Protein AF-A0A357AW02-F1 (afdb_monomer_lite)

pLDDT: mean 95.15, std 6.28, range [55.25, 98.88]

Radius of gyration: 15.46 Å; chains: 1; bounding box: 45×29×38 Å

Structure (mmCIF, N/CA/C/O backbone):
data_AF-A0A357AW02-F1
#
_entry.id   AF-A0A357AW02-F1
#
loop_
_atom_site.group_PDB
_atom_site.id
_atom_site.type_symbol
_atom_site.label_atom_id
_atom_site.label_alt_id
_atom_site.label_comp_id
_atom_site.label_asym_id
_atom_site.label_entity_id
_atom_site.label_seq_id
_atom_site.pdbx_PDB_ins_code
_atom_site.Cartn_x
_atom_site.Cartn_y
_atom_site.Cartn_z
_atom_site.occupancy
_atom_site.B_iso_or_equiv
_atom_site.auth_seq_id
_atom_site.auth_comp_id
_atom_site.auth_asym_id
_atom_site.auth_atom_id
_atom_site.pdbx_PDB_model_num
ATOM 1 N N . ALA A 1 1 ? -6.820 -9.903 19.934 1.00 90.94 1 ALA A N 1
ATOM 2 C CA . ALA A 1 1 ? -5.656 -9.079 19.543 1.00 90.94 1 ALA A CA 1
ATOM 3 C C . ALA A 1 1 ? -4.946 -9.653 18.316 1.00 90.94 1 ALA A C 1
ATOM 5 O O . ALA A 1 1 ? -5.262 -9.211 17.224 1.00 90.94 1 ALA A O 1
ATOM 6 N N . LEU A 1 2 ? -4.053 -10.653 18.435 1.00 94.69 2 LEU A N 1
ATOM 7 C CA . LEU A 1 2 ? -3.278 -11.148 17.277 1.00 94.69 2 LEU A CA 1
ATOM 8 C C . LEU A 1 2 ? -4.153 -11.731 16.153 1.00 94.69 2 LEU A C 1
ATOM 10 O O . LEU A 1 2 ? -3.954 -11.387 14.994 1.00 94.69 2 LEU A O 1
ATOM 14 N N . LEU A 1 3 ? -5.131 -12.581 16.488 1.00 98.00 3 LEU A N 1
ATOM 15 C CA . LEU A 1 3 ? -6.054 -13.151 15.498 1.00 98.00 3 LEU A CA 1
ATOM 16 C C . LEU A 1 3 ? -6.868 -12.057 14.793 1.00 98.00 3 LEU A C 1
ATOM 18 O O . LEU A 1 3 ? -6.908 -12.029 13.569 1.00 98.00 3 LEU A O 1
ATOM 22 N N . ASP A 1 4 ? -7.465 -11.143 15.558 1.00 97.56 4 ASP A N 1
ATOM 23 C CA . ASP A 1 4 ? -8.281 -10.050 15.011 1.00 97.56 4 ASP A CA 1
ATOM 24 C C . ASP A 1 4 ? -7.452 -9.134 14.103 1.00 97.56 4 ASP A C 1
ATOM 26 O O . ASP A 1 4 ? -7.885 -8.786 13.008 1.00 97.56 4 ASP A O 1
ATOM 30 N N . GLY A 1 5 ? -6.222 -8.810 14.514 1.00 98.31 5 GLY A N 1
ATOM 31 C CA . GLY A 1 5 ? -5.280 -8.049 13.698 1.00 98.31 5 GLY A CA 1
ATOM 32 C C . GLY A 1 5 ? -4.935 -8.755 12.384 1.00 98.31 5 GLY A C 1
ATOM 33 O O . GLY A 1 5 ? -4.975 -8.138 11.322 1.00 98.31 5 GLY A O 1
ATOM 34 N N . LEU A 1 6 ? -4.659 -10.063 12.423 1.00 98.50 6 LEU A N 1
ATOM 35 C CA . LEU A 1 6 ? -4.397 -10.846 11.210 1.00 98.50 6 LEU A CA 1
ATOM 36 C C . LEU A 1 6 ? -5.624 -10.929 10.290 1.00 98.50 6 LEU A C 1
ATOM 38 O O . LEU A 1 6 ? -5.467 -10.905 9.070 1.00 98.50 6 LEU A O 1
ATOM 42 N N . LEU A 1 7 ? -6.839 -10.986 10.845 1.00 98.56 7 LEU A N 1
ATOM 43 C CA . LEU A 1 7 ? -8.076 -10.943 10.063 1.00 98.56 7 LEU A CA 1
ATOM 44 C C . LEU A 1 7 ? -8.278 -9.579 9.389 1.00 98.56 7 LEU A C 1
ATOM 46 O O . LEU A 1 7 ? -8.670 -9.545 8.224 1.00 98.56 7 LEU A O 1
ATOM 50 N N . ALA A 1 8 ? -7.957 -8.470 10.064 1.00 98.69 8 ALA A N 1
ATOM 51 C CA . ALA A 1 8 ? -7.987 -7.139 9.454 1.00 98.69 8 ALA A CA 1
ATOM 52 C C . ALA A 1 8 ? -6.952 -6.995 8.326 1.00 98.69 8 ALA A C 1
ATOM 54 O O . ALA A 1 8 ? -7.297 -6.532 7.238 1.00 98.69 8 ALA A O 1
ATOM 55 N N . ALA A 1 9 ? -5.718 -7.468 8.535 1.00 98.81 9 ALA A N 1
ATOM 56 C CA . ALA A 1 9 ? -4.716 -7.542 7.470 1.00 98.81 9 ALA A CA 1
ATOM 57 C C . ALA A 1 9 ? -5.225 -8.355 6.272 1.00 98.81 9 ALA A C 1
ATOM 59 O O . ALA A 1 9 ? -5.148 -7.899 5.132 1.00 98.81 9 ALA A O 1
ATOM 60 N N . ALA A 1 10 ? -5.780 -9.544 6.518 1.00 98.69 10 ALA A N 1
ATOM 61 C CA . ALA A 1 10 ? -6.320 -10.394 5.464 1.00 98.69 10 ALA A CA 1
ATOM 62 C C . ALA A 1 10 ? -7.482 -9.722 4.714 1.00 98.69 10 ALA A C 1
ATOM 64 O O . ALA A 1 10 ? -7.550 -9.833 3.491 1.00 98.69 10 ALA A O 1
ATOM 65 N N . ALA A 1 11 ? -8.357 -8.995 5.414 1.00 98.62 11 ALA A N 1
ATOM 66 C CA . ALA A 1 11 ? -9.456 -8.254 4.803 1.00 98.62 11 ALA A CA 1
ATOM 67 C C . ALA A 1 11 ? -8.951 -7.146 3.866 1.00 98.62 11 ALA A C 1
ATOM 69 O O . ALA A 1 11 ? -9.408 -7.064 2.728 1.00 98.62 11 ALA A O 1
ATOM 70 N N . VAL A 1 12 ? -7.961 -6.352 4.289 1.00 98.81 12 VAL A N 1
ATOM 71 C CA . VAL A 1 12 ? -7.339 -5.331 3.425 1.00 98.81 12 VAL A CA 1
ATOM 72 C C . VAL A 1 12 ? -6.671 -5.979 2.214 1.00 98.81 12 VAL A C 1
ATOM 74 O O . VAL A 1 12 ? -6.927 -5.574 1.082 1.00 98.81 12 VAL A O 1
ATOM 77 N N . GLY A 1 13 ? -5.876 -7.033 2.421 1.00 98.69 13 GLY A N 1
ATOM 78 C CA . GLY A 1 13 ? -5.243 -7.766 1.322 1.00 98.69 13 GLY A CA 1
ATOM 79 C C . GLY A 1 13 ? -6.264 -8.333 0.327 1.00 98.69 13 GLY A C 1
ATOM 80 O O . GLY A 1 13 ? -6.063 -8.252 -0.886 1.00 98.69 13 GLY A O 1
ATOM 81 N N . PHE A 1 14 ? -7.394 -8.843 0.826 1.00 98.69 14 PHE A N 1
ATOM 82 C CA . PHE A 1 14 ? -8.507 -9.312 0.004 1.00 98.69 14 PHE A CA 1
ATOM 83 C C . PHE A 1 14 ? -9.133 -8.180 -0.818 1.00 98.69 14 PHE A C 1
ATOM 85 O O . PHE A 1 14 ? -9.289 -8.341 -2.028 1.00 98.69 14 PHE A O 1
ATOM 92 N N . LEU A 1 15 ? -9.444 -7.035 -0.200 1.00 98.56 15 LEU A N 1
ATOM 93 C CA . LEU A 1 15 ? -10.018 -5.875 -0.892 1.00 98.56 15 LEU A CA 1
ATOM 94 C C . LEU A 1 15 ? -9.102 -5.389 -2.017 1.00 98.56 15 LEU A C 1
ATOM 96 O O . LEU A 1 15 ? -9.562 -5.178 -3.140 1.00 98.56 15 LEU A O 1
ATOM 100 N N . VAL A 1 16 ? -7.799 -5.279 -1.747 1.00 98.62 16 VAL A N 1
ATOM 101 C CA . VAL A 1 16 ? -6.830 -4.850 -2.759 1.00 98.62 16 VAL A CA 1
ATOM 102 C C . VAL A 1 16 ? -6.713 -5.879 -3.883 1.00 98.62 16 VAL A C 1
ATOM 104 O O . VAL A 1 16 ? -6.751 -5.512 -5.057 1.00 98.62 16 VAL A O 1
ATOM 107 N N . LYS A 1 17 ? -6.610 -7.175 -3.563 1.00 98.19 17 LYS A N 1
ATOM 108 C CA . LYS A 1 17 ? -6.513 -8.223 -4.588 1.00 98.19 17 LYS A CA 1
ATOM 109 C C . LYS A 1 17 ? -7.772 -8.314 -5.449 1.00 98.19 17 LYS A C 1
ATOM 111 O O . LYS A 1 17 ? -7.659 -8.585 -6.641 1.00 98.19 17 LYS A O 1
ATOM 116 N N . HIS A 1 18 ? -8.950 -8.133 -4.857 1.00 98.06 18 HIS A N 1
ATOM 117 C CA . HIS A 1 18 ? -10.219 -8.259 -5.568 1.00 98.06 18 HIS A CA 1
ATOM 118 C C . HIS A 1 18 ? -10.498 -7.055 -6.476 1.00 98.06 18 HIS A C 1
ATOM 120 O O . HIS A 1 18 ? -10.974 -7.233 -7.594 1.00 98.06 18 HIS A O 1
ATOM 126 N N . ASN A 1 19 ? -10.171 -5.845 -6.014 1.00 97.50 19 ASN A N 1
ATOM 127 C CA . ASN A 1 19 ? -10.482 -4.605 -6.728 1.00 97.50 19 ASN A CA 1
ATOM 128 C C . ASN A 1 19 ? -9.312 -4.061 -7.568 1.00 97.50 19 ASN A C 1
ATOM 130 O O . ASN A 1 19 ? -9.518 -3.179 -8.401 1.00 97.50 19 ASN A O 1
ATOM 134 N N . ALA A 1 20 ? -8.094 -4.568 -7.369 1.00 97.69 20 ALA A N 1
ATOM 135 C CA . ALA A 1 20 ? -6.888 -4.158 -8.082 1.00 97.69 20 ALA A CA 1
ATOM 136 C C . ALA A 1 20 ? -5.938 -5.353 -8.313 1.00 97.69 20 ALA A C 1
ATOM 138 O O . ALA A 1 20 ? -6.295 -6.319 -8.984 1.00 97.69 20 ALA A O 1
ATOM 139 N N . THR A 1 21 ? -4.705 -5.283 -7.809 1.00 97.31 21 THR A N 1
ATOM 140 C CA . THR A 1 21 ? -3.694 -6.338 -7.924 1.00 97.31 21 THR A CA 1
ATOM 141 C C . THR A 1 21 ? -2.747 -6.305 -6.730 1.00 97.31 21 THR A C 1
ATOM 143 O O . THR A 1 21 ? -2.610 -5.274 -6.078 1.00 97.31 21 THR A O 1
ATOM 146 N N . ILE A 1 22 ? -2.087 -7.433 -6.468 1.00 97.00 22 ILE A N 1
ATOM 147 C CA . ILE A 1 22 ? -0.999 -7.553 -5.482 1.00 97.00 22 ILE A CA 1
ATOM 148 C C . ILE A 1 22 ? 0.328 -7.979 -6.130 1.00 97.00 22 ILE A C 1
ATOM 150 O O . ILE A 1 22 ? 1.267 -8.353 -5.439 1.00 97.00 22 ILE A O 1
ATOM 154 N N . ALA A 1 23 ? 0.381 -8.017 -7.465 1.00 95.50 23 ALA A N 1
ATOM 155 C CA . ALA A 1 23 ? 1.551 -8.476 -8.204 1.00 95.50 23 ALA A CA 1
ATOM 156 C C . ALA A 1 23 ? 2.424 -7.288 -8.629 1.00 95.50 23 ALA A C 1
ATOM 158 O O . ALA A 1 23 ? 1.934 -6.375 -9.309 1.00 95.50 23 ALA A O 1
ATOM 159 N N . GLY A 1 24 ? 3.721 -7.331 -8.307 1.00 91.31 24 GLY A N 1
ATOM 160 C CA . GLY A 1 24 ? 4.702 -6.335 -8.746 1.00 91.31 24 GLY A CA 1
ATOM 161 C C . GLY A 1 24 ? 4.775 -6.213 -10.267 1.00 91.31 24 GLY A C 1
ATOM 162 O O . GLY A 1 24 ? 4.814 -5.102 -10.807 1.00 91.31 24 GLY A O 1
ATOM 163 N N . ALA A 1 25 ? 4.678 -7.342 -10.970 1.00 91.75 25 ALA A N 1
ATOM 164 C CA . ALA A 1 25 ? 4.598 -7.409 -12.428 1.00 91.75 25 ALA A CA 1
ATOM 165 C C . ALA A 1 25 ? 3.406 -6.647 -13.049 1.00 91.75 25 ALA A C 1
ATOM 167 O O . ALA A 1 25 ? 3.489 -6.214 -14.199 1.00 91.75 25 ALA A O 1
ATOM 168 N N . GLU A 1 26 ? 2.304 -6.451 -12.318 1.00 93.38 26 GLU A N 1
ATOM 169 C CA . GLU A 1 26 ? 1.114 -5.757 -12.827 1.00 93.38 26 GLU A CA 1
ATOM 170 C C . GLU A 1 26 ? 1.036 -4.309 -12.338 1.00 93.38 26 GLU A C 1
ATOM 172 O O . GLU A 1 26 ? 0.764 -3.406 -13.135 1.00 93.38 26 GLU A O 1
ATOM 177 N N . GLY A 1 27 ? 1.277 -4.092 -11.044 1.00 95.31 27 GLY A N 1
ATOM 178 C CA . GLY A 1 27 ? 1.046 -2.815 -10.372 1.00 95.31 27 GLY A CA 1
ATOM 179 C C . GLY A 1 27 ? 2.301 -2.076 -9.917 1.00 95.31 27 GLY A C 1
ATOM 180 O O . GLY A 1 27 ? 2.164 -0.961 -9.424 1.00 95.31 27 GLY A O 1
ATOM 181 N N . GLY A 1 28 ? 3.497 -2.651 -10.066 1.00 96.88 28 GLY A N 1
ATOM 182 C CA . GLY A 1 28 ? 4.712 -2.151 -9.420 1.00 96.88 28 GLY A CA 1
ATOM 183 C C . GLY A 1 28 ? 4.755 -2.482 -7.924 1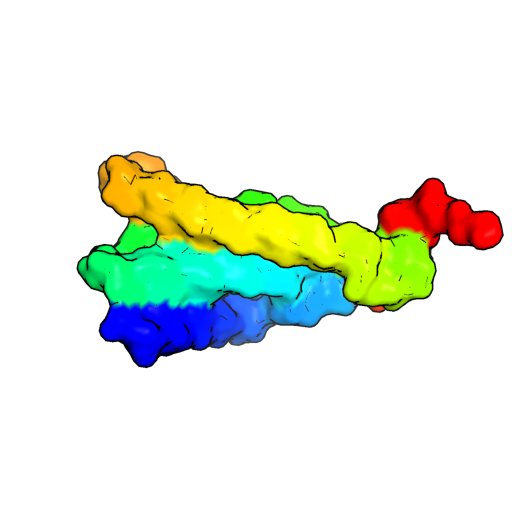.00 96.88 28 GLY A C 1
ATOM 184 O O . GLY A 1 28 ? 3.866 -3.130 -7.378 1.00 96.88 28 GLY A O 1
ATOM 185 N N . CYS A 1 29 ? 5.789 -2.012 -7.228 1.00 97.56 29 CYS A N 1
ATOM 186 C CA . CYS A 1 29 ? 6.046 -2.372 -5.830 1.00 97.56 29 CYS A CA 1
ATOM 187 C C . CYS A 1 29 ? 5.018 -1.759 -4.859 1.00 97.56 29 CYS A C 1
ATOM 189 O O . CYS A 1 29 ? 4.868 -2.230 -3.732 1.00 97.56 29 CYS A O 1
ATOM 191 N N . GLN A 1 30 ? 4.245 -0.763 -5.308 1.00 98.50 30 GLN A N 1
ATOM 192 C CA . GLN A 1 30 ? 3.043 -0.299 -4.605 1.00 98.50 30 GLN A CA 1
ATOM 193 C C . GLN A 1 30 ? 2.033 -1.436 -4.356 1.00 98.50 30 GLN A C 1
ATOM 195 O O . GLN A 1 30 ? 1.408 -1.463 -3.302 1.00 98.50 30 GLN A O 1
ATOM 200 N N . ALA A 1 31 ? 1.933 -2.408 -5.272 1.00 97.81 31 ALA A N 1
ATOM 201 C CA . ALA A 1 31 ? 1.034 -3.556 -5.161 1.00 97.81 31 ALA A CA 1
ATOM 202 C C . ALA A 1 31 ? 1.575 -4.653 -4.225 1.00 97.81 31 ALA A C 1
ATOM 204 O O . ALA A 1 31 ? 0.833 -5.540 -3.824 1.00 97.81 31 ALA A O 1
ATOM 205 N N . GLU A 1 32 ? 2.853 -4.587 -3.848 1.00 97.44 32 GLU A N 1
ATOM 206 C CA . GLU A 1 32 ? 3.501 -5.580 -2.988 1.00 97.44 32 GLU A CA 1
ATOM 207 C C . GLU A 1 32 ? 3.785 -4.979 -1.614 1.00 97.44 32 GLU A C 1
ATOM 209 O O . GLU A 1 32 ? 3.079 -5.250 -0.646 1.00 97.44 32 GLU A O 1
ATOM 214 N N . ILE A 1 33 ? 4.786 -4.099 -1.532 1.00 98.25 33 ILE A N 1
ATOM 215 C CA . ILE A 1 33 ? 5.209 -3.461 -0.283 1.00 98.25 33 ILE A CA 1
ATOM 216 C C . ILE A 1 33 ? 4.172 -2.445 0.191 1.00 98.25 33 ILE A C 1
ATOM 218 O O . ILE A 1 33 ? 3.927 -2.353 1.392 1.00 98.25 33 ILE A O 1
ATOM 222 N N . GLY A 1 34 ? 3.533 -1.712 -0.727 1.00 98.69 34 GLY A N 1
ATOM 223 C CA . GLY A 1 34 ? 2.458 -0.785 -0.360 1.00 98.69 34 GLY A CA 1
ATOM 224 C C . GLY A 1 34 ? 1.265 -1.509 0.260 1.00 98.69 34 GLY A C 1
ATOM 225 O O . GLY A 1 34 ? 0.805 -1.131 1.335 1.00 98.69 34 GLY A O 1
ATOM 226 N N . VAL A 1 35 ? 0.840 -2.617 -0.349 1.00 98.75 35 VAL A N 1
ATOM 227 C CA . VAL A 1 35 ? -0.242 -3.464 0.176 1.00 98.75 35 VAL A CA 1
ATOM 228 C C . VAL A 1 35 ? 0.155 -4.130 1.489 1.00 98.75 35 VAL A C 1
ATOM 230 O O . VAL A 1 35 ? -0.623 -4.100 2.436 1.00 98.75 35 VAL A O 1
ATOM 233 N N . ALA A 1 36 ? 1.375 -4.660 1.601 1.00 98.81 36 ALA A N 1
ATOM 234 C CA . ALA A 1 36 ? 1.875 -5.218 2.856 1.00 98.81 36 ALA A CA 1
ATOM 235 C C . ALA A 1 36 ? 1.909 -4.171 3.987 1.00 98.81 36 ALA A C 1
ATOM 237 O O . ALA A 1 36 ? 1.523 -4.474 5.116 1.00 98.81 36 ALA A O 1
ATOM 238 N N . SER A 1 37 ? 2.313 -2.931 3.686 1.00 98.88 37 SER A N 1
ATOM 239 C CA . SER A 1 37 ? 2.292 -1.815 4.639 1.00 98.88 37 SER A CA 1
ATOM 240 C C . SER A 1 37 ? 0.859 -1.471 5.068 1.00 98.88 37 SER A C 1
ATOM 242 O O . SER A 1 37 ? 0.594 -1.357 6.264 1.00 98.88 37 SER A O 1
ATOM 244 N N . ALA A 1 38 ? -0.087 -1.414 4.126 1.00 98.88 38 ALA A N 1
ATOM 245 C CA . ALA A 1 38 ? -1.507 -1.195 4.411 1.00 98.88 38 ALA A CA 1
ATOM 246 C C . ALA A 1 38 ? -2.122 -2.305 5.278 1.00 98.88 38 ALA A C 1
ATOM 248 O O . ALA A 1 38 ? -2.811 -2.029 6.262 1.00 98.88 38 ALA A O 1
ATOM 249 N N . MET A 1 39 ? -1.819 -3.568 4.964 1.00 98.88 39 MET A N 1
ATOM 250 C CA . MET A 1 39 ? -2.234 -4.725 5.760 1.00 98.88 39 MET A CA 1
ATOM 251 C C . MET A 1 39 ? -1.677 -4.653 7.187 1.00 98.88 39 MET A C 1
ATOM 253 O O . MET A 1 39 ? -2.407 -4.906 8.145 1.00 98.88 39 MET A O 1
ATOM 257 N N . ALA A 1 40 ? -0.402 -4.285 7.343 1.00 98.88 40 ALA A N 1
ATOM 258 C CA . ALA A 1 40 ? 0.229 -4.143 8.652 1.00 98.88 40 ALA A CA 1
ATOM 259 C C . ALA A 1 40 ? -0.378 -2.988 9.470 1.00 98.88 40 ALA A C 1
ATOM 261 O O . ALA A 1 40 ? -0.601 -3.150 10.669 1.00 98.88 40 ALA A O 1
ATOM 262 N N . ALA A 1 41 ? -0.699 -1.856 8.838 1.00 98.81 41 ALA A N 1
ATOM 263 C CA . ALA A 1 41 ? -1.338 -0.720 9.504 1.00 98.81 41 ALA A CA 1
ATOM 264 C C . ALA A 1 41 ? -2.733 -1.089 10.040 1.00 98.81 41 ALA A C 1
ATOM 266 O O . ALA A 1 41 ? -3.040 -0.833 11.205 1.00 98.81 41 ALA A O 1
ATOM 267 N N . ALA A 1 42 ? -3.538 -1.784 9.228 1.00 98.81 42 ALA A N 1
ATOM 268 C CA . ALA A 1 42 ? -4.834 -2.316 9.647 1.00 98.81 42 ALA A CA 1
ATOM 269 C C . ALA A 1 42 ? -4.710 -3.334 10.786 1.00 98.81 42 ALA A C 1
ATOM 271 O O . ALA A 1 42 ? -5.474 -3.286 11.751 1.00 98.81 42 ALA A O 1
ATOM 272 N N . MET A 1 43 ? -3.732 -4.241 10.699 1.00 98.75 43 MET A N 1
ATOM 273 C CA . MET A 1 43 ? -3.460 -5.209 11.759 1.00 98.75 43 MET A CA 1
ATOM 274 C C . MET A 1 43 ? -3.163 -4.521 13.090 1.00 98.75 43 MET A C 1
ATOM 276 O O . MET A 1 43 ? -3.721 -4.934 14.105 1.00 98.75 43 MET A O 1
ATOM 280 N N . LEU A 1 44 ? -2.305 -3.497 13.089 1.00 98.31 44 LEU A N 1
ATOM 281 C CA . LEU A 1 44 ? -1.948 -2.744 14.292 1.00 98.31 44 LEU A CA 1
ATOM 282 C C . LEU A 1 44 ? -3.173 -2.039 14.882 1.00 98.31 44 LEU A C 1
ATOM 284 O O . LEU A 1 44 ? -3.506 -2.276 16.040 1.00 98.31 44 LEU A O 1
ATOM 288 N N . ALA A 1 45 ? -3.901 -1.268 14.070 1.00 98.31 45 ALA A N 1
ATOM 289 C CA . ALA A 1 45 ? -5.105 -0.564 14.511 1.00 98.31 45 ALA A CA 1
ATOM 290 C C . ALA A 1 45 ? -6.161 -1.523 15.096 1.00 98.31 45 ALA A C 1
ATOM 292 O O . ALA A 1 45 ? -6.746 -1.264 16.149 1.00 98.31 45 ALA A O 1
ATOM 293 N N . GLN A 1 46 ? -6.388 -2.670 14.450 1.00 98.50 46 GLN A N 1
ATOM 294 C CA . GLN A 1 46 ? -7.348 -3.660 14.935 1.00 98.50 46 GLN A CA 1
ATOM 295 C C . GLN A 1 46 ? -6.864 -4.368 16.210 1.00 98.50 46 GLN A C 1
ATOM 297 O O . GLN A 1 46 ? -7.679 -4.656 17.093 1.00 98.50 46 GLN A O 1
ATOM 302 N N . ALA A 1 47 ? -5.565 -4.663 16.319 1.00 98.00 47 ALA A N 1
ATOM 303 C CA . ALA A 1 47 ? -4.984 -5.298 17.499 1.00 98.00 47 ALA A CA 1
ATOM 304 C C . ALA A 1 47 ? -5.054 -4.394 18.742 1.00 98.00 47 ALA A C 1
ATOM 306 O O . ALA A 1 47 ? -5.262 -4.915 19.838 1.00 98.00 47 ALA A O 1
ATOM 307 N N . GLU A 1 48 ? -4.963 -3.076 18.549 1.00 97.44 48 GLU A N 1
ATOM 308 C CA . GLU A 1 48 ? -5.103 -2.035 19.581 1.00 97.44 48 GLU A CA 1
ATOM 309 C C . GLU A 1 48 ? -6.573 -1.685 19.896 1.00 97.44 48 GLU A C 1
ATOM 311 O O . GLU A 1 48 ? -6.864 -0.854 20.754 1.00 97.44 48 GLU A O 1
ATOM 316 N N . GLY A 1 49 ? -7.534 -2.351 19.244 1.00 96.94 49 GLY A N 1
ATOM 317 C CA . GLY A 1 49 ? -8.961 -2.191 19.533 1.00 96.94 49 GLY A CA 1
ATOM 318 C C . GLY A 1 49 ? -9.574 -0.904 18.977 1.00 96.94 49 GLY A C 1
ATOM 319 O O . GLY A 1 49 ? -10.622 -0.466 19.459 1.00 96.94 49 GLY A O 1
ATOM 320 N N . CYS A 1 50 ? -8.950 -0.295 17.967 1.00 97.31 50 CYS A N 1
ATOM 321 C CA . CYS A 1 50 ? -9.496 0.880 17.303 1.00 97.31 50 CYS A CA 1
ATOM 322 C C . CYS A 1 50 ? -10.826 0.570 16.594 1.00 97.31 50 CYS A C 1
ATOM 324 O O . CYS A 1 50 ? -11.139 -0.565 16.232 1.00 97.31 50 CYS A O 1
ATOM 326 N N . ALA A 1 51 ? -11.624 1.614 16.361 1.00 96.00 51 ALA A N 1
ATOM 327 C CA . ALA A 1 51 ? -12.864 1.486 15.602 1.00 96.00 51 ALA A CA 1
ATOM 328 C C . ALA A 1 51 ? -12.580 1.098 14.133 1.00 96.00 51 ALA A C 1
ATOM 330 O O . ALA A 1 51 ? -11.575 1.555 13.589 1.00 96.00 51 ALA A O 1
ATOM 331 N N . PRO A 1 52 ? -13.488 0.381 13.438 1.00 95.75 52 PRO A N 1
ATOM 332 C CA . PRO A 1 52 ? -13.279 -0.044 12.046 1.00 95.75 52 PRO A CA 1
ATOM 333 C C . PRO A 1 52 ? -12.878 1.083 11.085 1.00 95.75 52 PRO A C 1
ATOM 335 O O . PRO A 1 52 ? -12.021 0.888 10.233 1.00 95.75 52 PRO A O 1
ATOM 338 N N . ARG A 1 53 ? -13.419 2.295 11.281 1.00 95.25 53 ARG A N 1
ATOM 339 C CA . ARG A 1 53 ? -13.036 3.480 10.495 1.00 95.25 53 ARG A CA 1
ATOM 340 C C . ARG A 1 53 ? -11.547 3.834 10.617 1.00 95.25 53 ARG A C 1
ATOM 342 O O . ARG A 1 53 ? -10.952 4.277 9.651 1.00 95.25 53 ARG A O 1
ATOM 349 N N . VAL A 1 54 ? -10.950 3.647 11.798 1.00 97.31 54 VAL A N 1
ATOM 350 C CA . VAL A 1 54 ? -9.524 3.917 12.047 1.00 97.31 54 VAL A CA 1
ATOM 351 C C . VAL A 1 54 ? -8.672 2.817 11.419 1.00 97.31 54 VAL A C 1
ATOM 353 O O . VAL A 1 54 ? -7.629 3.111 10.857 1.00 97.31 54 VAL A O 1
ATOM 356 N N . VAL A 1 55 ? -9.140 1.565 11.445 1.00 98.31 55 VAL A N 1
ATOM 357 C CA . VAL A 1 55 ? -8.482 0.441 10.756 1.00 98.31 55 VAL A CA 1
ATOM 358 C C . VAL A 1 55 ? -8.399 0.693 9.249 1.00 98.31 55 VAL A C 1
ATOM 360 O O . VAL A 1 55 ? -7.330 0.551 8.658 1.00 98.31 55 VAL A O 1
ATOM 363 N N . GLU A 1 56 ? -9.516 1.093 8.637 1.00 97.75 56 GLU A N 1
ATOM 364 C CA . GLU A 1 56 ? -9.580 1.435 7.214 1.00 97.75 56 GLU A CA 1
ATOM 365 C C . GLU A 1 56 ? -8.681 2.635 6.883 1.00 97.75 56 GLU A C 1
ATOM 367 O O . GLU A 1 56 ? -7.894 2.578 5.942 1.00 97.75 56 GLU A O 1
ATOM 372 N N . HIS A 1 57 ? -8.746 3.686 7.699 1.00 97.81 57 HIS A N 1
ATOM 373 C CA . HIS A 1 57 ? -7.943 4.894 7.543 1.00 97.81 57 HIS A CA 1
ATOM 374 C C . HIS A 1 57 ? -6.433 4.628 7.677 1.00 97.81 57 HIS A C 1
ATOM 376 O O . HIS A 1 57 ? -5.641 5.116 6.876 1.00 97.81 57 HIS A O 1
ATOM 382 N N . ALA A 1 58 ? -6.014 3.792 8.631 1.00 98.56 58 ALA A N 1
ATOM 383 C CA . ALA A 1 58 ? -4.617 3.387 8.775 1.00 98.56 58 ALA A CA 1
ATOM 384 C C . ALA A 1 58 ? -4.108 2.656 7.521 1.00 98.56 58 ALA A C 1
ATOM 386 O O . ALA A 1 58 ? -2.996 2.912 7.054 1.00 98.56 58 ALA A O 1
ATOM 387 N N . ALA A 1 59 ? -4.922 1.748 6.971 1.00 98.75 59 ALA A N 1
ATOM 388 C CA . ALA A 1 59 ? -4.598 1.036 5.738 1.00 98.75 59 ALA A CA 1
ATOM 389 C C . ALA A 1 59 ? -4.472 1.994 4.548 1.00 98.75 59 ALA A C 1
ATOM 391 O O . ALA A 1 59 ? -3.561 1.856 3.733 1.00 98.75 59 ALA A O 1
ATOM 392 N N . GLU A 1 60 ? -5.380 2.964 4.472 1.00 98.62 60 GLU A N 1
ATOM 393 C CA . GLU A 1 60 ? -5.435 3.970 3.421 1.00 98.62 60 GLU A CA 1
ATOM 394 C C . GLU A 1 60 ? -4.187 4.861 3.419 1.00 98.62 60 GLU A C 1
ATOM 396 O O . GLU A 1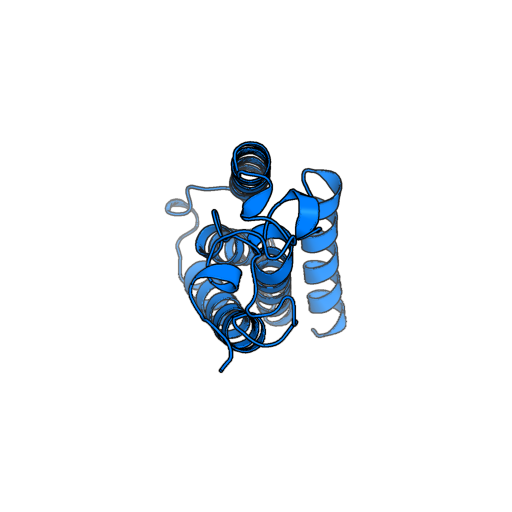 60 ? -3.464 4.835 2.424 1.00 98.62 60 GLU A O 1
ATOM 401 N N . ILE A 1 61 ? -3.845 5.512 4.539 1.00 98.50 61 ILE A N 1
ATOM 402 C CA . ILE A 1 61 ? -2.627 6.340 4.659 1.00 98.50 61 ILE A CA 1
ATOM 403 C C . ILE A 1 61 ? -1.377 5.534 4.277 1.00 98.50 61 ILE A C 1
ATOM 405 O O . ILE A 1 61 ? -0.496 6.000 3.545 1.00 98.50 61 ILE A O 1
ATOM 409 N N . ALA A 1 62 ? -1.269 4.301 4.780 1.00 98.81 62 ALA A N 1
ATOM 410 C CA . ALA A 1 62 ? -0.125 3.450 4.485 1.00 98.81 62 ALA A CA 1
ATOM 411 C C . ALA A 1 62 ? -0.031 3.123 2.985 1.00 98.81 62 ALA A C 1
ATOM 413 O O . ALA A 1 62 ? 1.070 3.166 2.428 1.00 98.81 62 ALA A O 1
ATOM 414 N N . LEU A 1 63 ? -1.154 2.843 2.317 1.00 98.75 63 LEU A N 1
ATOM 415 C CA . LEU A 1 63 ? -1.192 2.611 0.874 1.00 98.75 63 LEU A CA 1
ATOM 416 C C . LEU A 1 63 ? -0.865 3.887 0.082 1.00 98.75 63 LEU A C 1
ATOM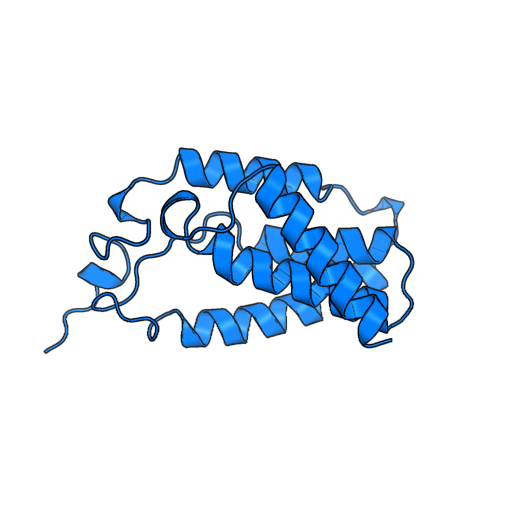 418 O O . LEU A 1 63 ? -0.060 3.831 -0.851 1.00 98.75 63 LEU A O 1
ATOM 422 N N . GLU A 1 64 ? -1.433 5.028 0.481 1.00 98.50 64 GLU A N 1
ATOM 423 C CA . GLU A 1 64 ? -1.231 6.338 -0.146 1.00 98.50 64 GLU A CA 1
ATOM 424 C C . GLU A 1 64 ? 0.263 6.681 -0.235 1.00 98.50 64 GLU A C 1
ATOM 426 O O . GLU A 1 64 ? 0.783 7.006 -1.307 1.00 98.50 64 GLU A O 1
ATOM 431 N N . HIS A 1 65 ? 1.005 6.465 0.854 1.00 98.31 65 HIS A N 1
ATOM 432 C CA . HIS A 1 65 ? 2.451 6.685 0.923 1.00 98.31 65 HIS A CA 1
ATOM 433 C C . HIS A 1 65 ? 3.307 5.740 0.055 1.00 98.31 65 HIS A C 1
ATOM 435 O O . HIS A 1 65 ? 4.546 5.823 0.091 1.00 98.31 65 HIS A O 1
ATOM 441 N N . HIS A 1 66 ? 2.689 4.832 -0.700 1.00 98.69 66 HIS A N 1
ATOM 442 C CA . HIS A 1 66 ? 3.355 3.953 -1.658 1.00 98.69 66 HIS A CA 1
ATOM 443 C C . HIS A 1 66 ? 2.854 4.122 -3.097 1.00 98.69 66 HIS A C 1
ATOM 445 O O . HIS A 1 66 ? 3.448 3.510 -3.986 1.00 98.69 66 HIS A O 1
ATOM 451 N N . LEU A 1 67 ? 1.835 4.949 -3.358 1.00 98.44 67 LEU A N 1
ATOM 452 C CA . LEU A 1 67 ? 1.310 5.151 -4.710 1.00 98.44 67 LEU A CA 1
ATOM 453 C C . LEU A 1 67 ? 2.406 5.635 -5.677 1.00 98.44 67 LEU A C 1
ATOM 455 O O . LEU A 1 67 ? 3.208 6.514 -5.369 1.00 98.44 67 LEU A O 1
ATOM 459 N N . GLY A 1 68 ? 2.458 5.020 -6.858 1.00 97.81 68 GLY A N 1
ATOM 460 C CA . GLY A 1 68 ? 3.463 5.266 -7.895 1.00 97.81 68 GLY A CA 1
ATOM 461 C C . GLY A 1 68 ? 4.772 4.490 -7.736 1.00 97.81 68 GLY A C 1
ATOM 462 O O . GLY A 1 68 ? 5.652 4.612 -8.590 1.00 97.81 68 GLY A O 1
ATOM 463 N N . MET A 1 69 ? 4.932 3.673 -6.691 1.00 97.69 69 MET A N 1
ATOM 464 C CA . MET A 1 69 ? 6.183 2.948 -6.472 1.00 97.69 69 MET A CA 1
ATOM 465 C C . MET A 1 69 ? 6.398 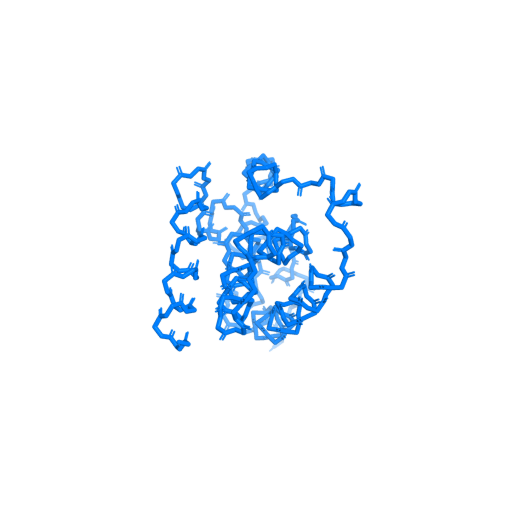1.833 -7.510 1.00 97.69 69 MET A C 1
ATOM 467 O O . MET A 1 69 ? 5.681 0.834 -7.547 1.00 97.69 69 MET A O 1
ATOM 471 N N . THR A 1 70 ? 7.443 1.984 -8.321 1.00 97.19 70 THR A N 1
ATOM 472 C CA . THR A 1 70 ? 7.883 1.038 -9.362 1.00 97.19 70 THR A CA 1
ATOM 473 C C . THR A 1 70 ? 8.569 -0.201 -8.772 1.00 97.19 70 THR A C 1
ATOM 475 O O . THR A 1 70 ? 9.068 -0.158 -7.642 1.00 97.19 70 THR A O 1
ATOM 478 N N . CYS A 1 71 ? 8.625 -1.316 -9.507 1.00 94.12 71 CYS A N 1
ATOM 479 C CA . CYS A 1 71 ? 9.315 -2.546 -9.086 1.00 94.12 71 CYS A CA 1
ATOM 480 C C . CYS A 1 71 ? 10.448 -2.873 -10.057 1.00 94.12 71 CYS A C 1
ATOM 482 O O . CYS A 1 71 ? 10.211 -3.478 -11.089 1.00 94.12 71 CYS A O 1
ATOM 484 N N . ASP A 1 72 ? 11.670 -2.433 -9.757 1.00 92.31 72 ASP A N 1
ATOM 485 C CA . ASP A 1 72 ? 12.780 -2.564 -10.705 1.00 92.31 72 ASP A CA 1
ATOM 486 C C . ASP A 1 72 ? 14.133 -2.693 -9.985 1.00 92.31 72 ASP A C 1
ATOM 488 O O . ASP A 1 72 ? 14.909 -1.729 -9.912 1.00 92.31 72 ASP A O 1
ATOM 492 N N . PRO A 1 73 ? 14.359 -3.841 -9.319 1.00 91.88 73 PRO A N 1
ATOM 493 C CA . PRO A 1 73 ? 15.462 -4.003 -8.386 1.00 91.88 73 PRO A CA 1
ATOM 494 C C . PRO A 1 73 ? 16.809 -4.242 -9.081 1.00 91.88 73 PRO A C 1
ATOM 496 O O . PRO A 1 73 ? 16.884 -4.772 -10.191 1.00 91.88 73 PRO A O 1
ATOM 499 N N . VAL A 1 74 ? 17.890 -3.885 -8.386 1.00 91.00 74 VAL A N 1
ATOM 500 C CA . VAL A 1 74 ? 19.275 -4.014 -8.862 1.00 91.00 74 VAL A CA 1
ATOM 501 C C . VAL A 1 74 ? 19.596 -5.474 -9.176 1.00 91.00 74 VAL A C 1
ATOM 503 O O . VAL A 1 74 ? 19.428 -6.358 -8.334 1.00 91.00 74 VAL A O 1
ATOM 506 N N . GLY A 1 75 ? 20.040 -5.732 -10.409 1.00 87.50 75 GLY A N 1
ATOM 507 C CA . GLY A 1 75 ? 20.363 -7.081 -10.887 1.00 87.50 75 GLY A CA 1
ATOM 508 C C . GLY A 1 75 ? 19.177 -8.054 -10.934 1.00 87.50 75 GLY A C 1
ATOM 509 O O . GLY A 1 75 ? 19.395 -9.249 -11.101 1.00 87.50 75 GLY A O 1
ATOM 510 N N . GLY A 1 76 ? 17.941 -7.573 -10.756 1.00 88.12 76 GLY A N 1
ATOM 511 C CA . GLY A 1 76 ? 16.750 -8.422 -10.653 1.00 88.12 76 GLY A CA 1
ATOM 512 C C . GLY A 1 76 ? 16.623 -9.201 -9.349 1.00 88.12 76 GLY A C 1
ATOM 513 O O . GLY A 1 76 ? 15.756 -10.063 -9.232 1.00 88.12 76 GLY A O 1
ATOM 514 N N . TYR A 1 77 ? 17.454 -8.901 -8.351 1.00 90.62 77 TYR A N 1
ATOM 515 C CA . TYR A 1 77 ? 17.427 -9.593 -7.069 1.00 90.62 77 TYR A CA 1
ATOM 516 C C . TYR A 1 77 ? 16.487 -8.921 -6.074 1.00 90.62 77 TYR A C 1
ATOM 518 O O . TYR A 1 77 ? 16.425 -7.698 -5.982 1.00 90.62 77 TYR A O 1
ATOM 526 N N . VAL A 1 78 ? 15.839 -9.719 -5.223 1.00 93.94 78 VAL A N 1
ATOM 527 C CA . VAL A 1 78 ? 15.017 -9.225 -4.105 1.00 93.94 78 VAL A CA 1
ATOM 528 C C . VAL A 1 78 ? 15.916 -8.781 -2.941 1.00 93.94 78 VAL A C 1
ATOM 530 O O . VAL A 1 78 ? 15.898 -9.341 -1.848 1.00 93.94 78 VAL A O 1
ATOM 533 N N . GLN A 1 79 ? 16.771 -7.797 -3.206 1.00 93.94 79 GLN A N 1
ATOM 534 C CA . GLN A 1 79 ? 17.736 -7.242 -2.259 1.00 93.94 79 GLN A CA 1
ATOM 535 C C . GLN A 1 79 ? 17.620 -5.723 -2.245 1.00 93.94 79 GLN A C 1
ATOM 537 O O . GLN A 1 79 ? 17.043 -5.167 -1.316 1.00 93.94 79 GLN A O 1
ATOM 542 N N . ILE A 1 80 ? 18.086 -5.060 -3.304 1.00 93.19 80 ILE A N 1
ATOM 543 C CA . ILE A 1 80 ? 18.071 -3.601 -3.417 1.00 93.19 80 ILE A CA 1
ATOM 544 C C . ILE A 1 80 ? 17.055 -3.199 -4.495 1.00 93.19 80 ILE A C 1
ATOM 546 O O . ILE A 1 80 ? 17.201 -3.636 -5.636 1.00 93.19 80 ILE A O 1
ATOM 550 N N . PRO A 1 81 ? 16.053 -2.350 -4.205 1.00 94.75 81 PRO A N 1
ATOM 551 C CA . PRO A 1 81 ? 15.781 -1.682 -2.928 1.00 94.75 81 PRO A CA 1
ATOM 552 C C . PRO A 1 81 ? 14.791 -2.429 -2.012 1.00 94.75 81 PRO A C 1
ATOM 554 O O . PRO A 1 81 ? 14.156 -1.834 -1.142 1.00 94.75 81 PRO A O 1
ATOM 557 N N . CYS A 1 82 ? 14.552 -3.718 -2.254 1.00 96.81 82 CYS A N 1
ATOM 558 C CA . CYS A 1 82 ? 13.489 -4.485 -1.599 1.00 96.81 82 CYS A CA 1
ATOM 559 C C . CYS A 1 82 ? 13.627 -4.538 -0.067 1.00 96.81 82 CYS A C 1
ATOM 561 O O . CYS A 1 82 ? 12.619 -4.442 0.638 1.00 96.81 82 CYS A O 1
ATOM 563 N N . ILE A 1 83 ? 14.849 -4.671 0.454 1.00 97.88 83 ILE A N 1
ATOM 564 C CA . ILE A 1 83 ? 15.119 -4.773 1.894 1.00 97.88 83 ILE A CA 1
ATOM 565 C C . ILE A 1 83 ? 14.763 -3.458 2.590 1.00 97.88 83 ILE A C 1
ATOM 567 O O . ILE A 1 83 ? 13.933 -3.450 3.504 1.00 97.88 83 ILE A O 1
ATOM 571 N N . GLU A 1 84 ? 15.321 -2.333 2.137 1.00 97.81 84 GLU A N 1
ATOM 572 C CA . GLU A 1 84 ? 15.014 -1.032 2.731 1.00 97.81 84 GLU A CA 1
ATOM 573 C C . GLU A 1 84 ? 13.552 -0.624 2.510 1.00 97.81 84 GLU A C 1
ATOM 575 O O . GLU A 1 84 ? 12.961 0.006 3.384 1.00 97.81 84 GLU A O 1
ATOM 580 N N . ARG A 1 85 ? 12.914 -1.047 1.410 1.00 98.38 85 ARG A N 1
ATOM 581 C CA . ARG A 1 85 ? 11.474 -0.832 1.200 1.00 98.38 85 ARG A CA 1
ATOM 582 C C . ARG A 1 85 ? 10.620 -1.548 2.241 1.00 98.38 85 ARG A C 1
ATOM 584 O O . ARG A 1 85 ? 9.671 -0.942 2.723 1.00 98.38 85 ARG A O 1
ATOM 591 N N . ASN A 1 86 ? 10.959 -2.778 2.634 1.00 98.62 86 ASN A N 1
ATOM 592 C CA . ASN A 1 86 ? 10.257 -3.466 3.723 1.00 98.62 86 ASN A CA 1
ATOM 593 C C . ASN A 1 86 ? 10.440 -2.736 5.060 1.00 98.62 86 ASN A C 1
ATOM 595 O O . ASN A 1 86 ? 9.463 -2.505 5.771 1.00 98.62 86 ASN A O 1
ATOM 599 N N . ALA A 1 87 ? 11.670 -2.321 5.380 1.00 98.56 87 ALA A N 1
ATOM 600 C CA . ALA A 1 87 ? 11.948 -1.576 6.608 1.00 98.56 87 ALA A CA 1
ATOM 601 C C . ALA A 1 87 ? 11.153 -0.258 6.661 1.00 98.56 87 ALA A C 1
ATOM 603 O O . ALA A 1 87 ? 10.465 0.023 7.643 1.00 98.56 87 ALA A O 1
ATOM 604 N N . MET A 1 88 ? 11.174 0.515 5.572 1.00 98.75 88 MET A N 1
ATOM 605 C CA . MET A 1 88 ? 10.412 1.760 5.459 1.00 98.75 88 MET A CA 1
ATOM 606 C C . MET A 1 88 ? 8.898 1.517 5.440 1.00 98.75 88 MET A C 1
ATOM 608 O O . MET A 1 88 ? 8.151 2.312 6.005 1.00 98.75 88 MET A O 1
ATOM 612 N N . GLY A 1 89 ? 8.436 0.423 4.831 1.00 98.75 89 GLY A N 1
ATOM 613 C CA . GLY A 1 89 ? 7.031 0.021 4.815 1.00 98.75 89 GLY A CA 1
ATOM 614 C C . GLY A 1 89 ? 6.500 -0.308 6.211 1.00 98.75 89 GLY A C 1
ATOM 615 O O . GLY A 1 89 ? 5.393 0.106 6.552 1.00 98.75 89 GLY A O 1
ATOM 616 N N . ALA A 1 90 ? 7.301 -0.972 7.049 1.00 98.75 90 ALA A N 1
ATOM 617 C CA . ALA A 1 90 ? 6.950 -1.241 8.442 1.00 98.75 90 ALA A CA 1
ATOM 618 C C . ALA A 1 90 ? 6.842 0.053 9.269 1.00 98.75 90 ALA A C 1
ATOM 620 O O . ALA A 1 90 ? 5.879 0.231 10.013 1.00 98.75 90 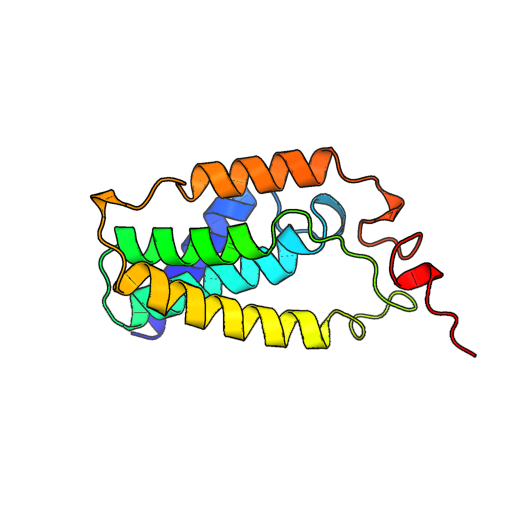ALA A O 1
ATOM 621 N N . VAL A 1 91 ? 7.787 0.986 9.093 1.00 98.75 91 VAL A N 1
ATOM 622 C CA . VAL A 1 91 ? 7.734 2.304 9.751 1.00 98.75 91 VAL A CA 1
ATOM 623 C C . VAL A 1 91 ? 6.486 3.071 9.318 1.00 98.75 91 VAL A C 1
ATOM 625 O O . VAL A 1 91 ? 5.744 3.550 10.169 1.00 98.75 91 VAL A O 1
ATOM 628 N N . LYS A 1 92 ? 6.205 3.129 8.011 1.00 98.81 92 LYS A N 1
ATOM 629 C CA . LYS A 1 92 ? 5.005 3.788 7.478 1.00 98.81 92 LYS A CA 1
ATOM 630 C C . LYS A 1 92 ? 3.716 3.168 8.005 1.00 98.81 92 LYS A C 1
ATOM 632 O O . LYS A 1 92 ? 2.808 3.915 8.334 1.00 98.81 92 LYS A O 1
ATOM 637 N N . ALA A 1 93 ? 3.647 1.843 8.134 1.00 98.81 93 ALA A N 1
ATOM 638 C CA . ALA A 1 93 ? 2.474 1.167 8.681 1.00 98.81 93 ALA A CA 1
ATOM 639 C C . ALA A 1 93 ? 2.199 1.591 10.133 1.00 98.81 93 ALA A C 1
ATOM 641 O O . ALA A 1 93 ? 1.071 1.926 10.490 1.00 98.81 93 ALA A O 1
ATOM 642 N N . TYR A 1 94 ? 3.249 1.635 10.957 1.00 98.69 94 TYR A N 1
ATOM 643 C CA . TYR A 1 94 ? 3.145 2.087 12.342 1.00 98.69 94 TYR A CA 1
ATOM 644 C C . TYR A 1 94 ? 2.787 3.578 12.440 1.00 98.69 94 TYR A C 1
ATOM 646 O O . TYR A 1 94 ? 1.924 3.965 13.225 1.00 98.69 94 TYR A O 1
ATOM 654 N N . THR A 1 95 ? 3.403 4.424 11.612 1.00 98.56 95 THR A N 1
ATOM 655 C CA . THR A 1 95 ? 3.092 5.858 11.561 1.00 98.56 95 THR A CA 1
ATOM 656 C C . THR A 1 95 ? 1.664 6.120 11.079 1.00 98.56 95 THR A C 1
ATOM 658 O O . THR A 1 95 ? 0.983 6.953 11.666 1.00 98.56 95 THR A O 1
ATOM 661 N N . ALA A 1 96 ? 1.181 5.389 10.072 1.00 98.44 96 ALA A N 1
ATOM 662 C CA . ALA A 1 96 ? -0.192 5.485 9.581 1.00 98.44 96 ALA A CA 1
ATOM 663 C C . ALA A 1 96 ? -1.217 5.118 10.663 1.00 98.44 96 ALA A C 1
ATOM 665 O O . ALA A 1 96 ? -2.228 5.804 10.818 1.00 98.44 96 ALA A O 1
ATOM 666 N N . TYR A 1 97 ? -0.930 4.087 11.465 1.00 98.19 97 TYR A N 1
ATOM 667 C CA . TYR A 1 97 ? -1.724 3.752 12.647 1.00 98.19 97 TYR A CA 1
ATOM 668 C C . TYR A 1 97 ? -1.787 4.915 13.656 1.00 98.19 97 TYR A C 1
ATOM 670 O O . TYR A 1 97 ? -2.875 5.262 14.112 1.00 98.19 97 TYR A O 1
ATOM 678 N N . ILE A 1 98 ? -0.655 5.555 13.973 1.00 97.69 98 ILE A N 1
ATOM 679 C CA . ILE A 1 98 ? -0.634 6.703 14.898 1.00 97.69 98 ILE A CA 1
ATOM 680 C C . ILE A 1 98 ? -1.457 7.868 14.337 1.00 97.69 98 ILE A C 1
ATOM 682 O O . ILE A 1 98 ? -2.336 8.380 15.026 1.00 97.69 98 ILE A O 1
ATOM 686 N N . ILE A 1 99 ? -1.211 8.255 13.080 1.00 97.06 99 ILE A N 1
ATOM 687 C CA . ILE A 1 99 ? -1.905 9.380 12.434 1.00 97.06 99 ILE A CA 1
ATOM 688 C C . ILE A 1 99 ? -3.419 9.142 12.430 1.00 97.06 99 ILE A C 1
ATOM 690 O O . ILE A 1 99 ? -4.172 9.982 12.913 1.00 97.06 99 ILE A O 1
ATOM 694 N N . SER A 1 100 ? -3.864 7.974 11.960 1.00 96.88 100 SER A N 1
ATOM 695 C CA . SER A 1 100 ? -5.294 7.640 11.885 1.00 96.88 100 SER A CA 1
ATOM 696 C C . SER A 1 100 ? -5.983 7.535 13.249 1.00 96.88 100 SER A C 1
ATOM 698 O O . SER A 1 100 ? -7.198 7.730 13.329 1.00 96.88 100 SER A O 1
ATOM 700 N N . SER A 1 101 ? -5.236 7.224 14.313 1.00 95.62 101 SER A N 1
ATOM 701 C CA . SER A 1 101 ? -5.765 7.143 15.680 1.00 95.62 101 SER A CA 1
ATOM 702 C C . SER A 1 101 ? -5.996 8.519 16.302 1.00 95.62 101 SER A C 1
ATOM 704 O O . SER A 1 101 ? -6.969 8.694 17.038 1.00 95.62 101 SER A O 1
ATOM 706 N N . ASP A 1 102 ? -5.135 9.488 15.983 1.00 94.69 102 ASP A N 1
ATOM 707 C CA . ASP A 1 102 ? -5.220 10.857 16.499 1.00 94.69 102 ASP A CA 1
ATOM 708 C C . ASP A 1 102 ? -6.061 11.786 15.603 1.00 94.69 102 ASP A C 1
ATOM 710 O O . ASP A 1 102 ? -6.541 12.829 16.060 1.00 94.69 102 ASP A O 1
ATOM 714 N N . GLU A 1 103 ? -6.270 11.430 14.332 1.00 92.38 103 GLU A N 1
ATOM 715 C CA . GLU A 1 103 ? -6.997 12.271 13.384 1.00 92.38 103 GLU A CA 1
ATOM 716 C C . GLU A 1 103 ? -8.518 12.298 13.653 1.00 92.38 103 GLU A C 1
ATOM 718 O O . GLU A 1 103 ? -9.185 11.256 13.714 1.00 92.38 103 GLU A O 1
ATOM 723 N N . PRO A 1 104 ? -9.131 13.493 13.763 1.00 90.25 104 PRO A N 1
ATOM 724 C CA . PRO A 1 104 ? -10.577 13.611 13.877 1.00 90.25 104 PRO A CA 1
ATOM 725 C C . PRO A 1 104 ? -11.289 13.073 12.622 1.00 90.25 104 PRO A C 1
ATOM 727 O O . PRO A 1 104 ? -10.952 13.487 11.515 1.00 90.25 104 PRO A O 1
ATOM 730 N N . PRO A 1 105 ? -12.371 12.278 12.750 1.00 83.88 105 PRO A N 1
ATOM 731 C CA . PRO A 1 105 ? -13.057 11.680 11.597 1.00 83.88 105 PRO A CA 1
ATOM 732 C C . PRO A 1 105 ? -13.544 12.670 10.529 1.00 83.88 105 PRO A C 1
ATOM 734 O O . PRO A 1 105 ? -13.681 12.306 9.371 1.00 83.88 105 PRO A O 1
ATOM 737 N N . ALA A 1 106 ? -13.819 13.923 10.903 1.00 87.12 106 ALA A N 1
ATOM 738 C CA . ALA A 1 106 ? -14.249 14.966 9.969 1.00 87.12 106 ALA A CA 1
ATOM 739 C C . ALA A 1 106 ? -13.111 15.522 9.086 1.00 87.12 106 ALA A C 1
ATOM 741 O O . ALA A 1 106 ? -13.383 16.299 8.171 1.00 87.12 106 ALA A O 1
ATOM 742 N N . GLN A 1 107 ? -11.854 15.191 9.393 1.00 88.00 107 GLN A N 1
ATOM 743 C CA . GLN A 1 107 ? -10.673 15.652 8.658 1.00 88.00 107 GLN A CA 1
ATOM 744 C C . GLN A 1 107 ? -10.195 14.640 7.613 1.00 88.00 107 GLN A C 1
ATOM 746 O O . GLN A 1 107 ? -9.589 15.060 6.628 1.00 88.00 107 GLN A O 1
ATOM 751 N N . HIS A 1 108 ? -10.567 13.364 7.760 1.00 89.12 108 HIS A N 1
ATOM 752 C CA . HIS A 1 108 ? -10.265 12.312 6.794 1.00 89.12 108 HIS A CA 1
ATOM 753 C C . HIS A 1 108 ? -11.021 12.538 5.474 1.00 89.12 108 HIS A C 1
ATOM 755 O O . HIS A 1 108 ? -12.239 12.738 5.472 1.00 89.12 108 HIS A O 1
ATOM 761 N N . LYS A 1 109 ? -10.300 12.547 4.344 1.00 90.94 109 LYS A N 1
ATOM 762 C CA . LYS A 1 109 ? -10.857 12.911 3.021 1.00 90.94 109 LYS A CA 1
ATOM 763 C C . LYS A 1 109 ? -10.778 11.820 1.965 1.00 90.94 109 LYS A C 1
ATOM 765 O O . LYS A 1 109 ? -11.563 11.869 1.019 1.00 90.94 109 LYS A O 1
ATOM 770 N N . VAL A 1 110 ? -9.814 10.912 2.074 1.00 94.94 110 VAL A N 1
ATOM 771 C CA . VAL A 1 110 ? -9.521 9.911 1.046 1.00 94.94 110 VAL A CA 1
ATOM 772 C C . VAL A 1 110 ? -9.903 8.545 1.594 1.00 94.94 110 VAL A C 1
ATOM 774 O O . VAL A 1 110 ? -9.349 8.097 2.580 1.00 94.94 110 VAL A O 1
ATOM 777 N N . GLY A 1 111 ? -10.885 7.883 0.989 1.00 95.94 111 GLY A N 1
ATOM 778 C CA . GLY A 1 111 ? -11.275 6.530 1.392 1.00 95.94 111 GLY A CA 1
ATOM 779 C C . GLY A 1 111 ? -10.311 5.464 0.868 1.00 95.94 111 GLY A C 1
ATOM 780 O O . GLY A 1 111 ? -9.675 5.649 -0.176 1.00 95.94 111 GLY A O 1
ATOM 781 N N . LEU A 1 112 ? -10.270 4.300 1.526 1.00 98.12 112 LEU A N 1
ATOM 782 C CA . LEU A 1 112 ? -9.413 3.184 1.107 1.00 98.12 112 LEU A CA 1
ATOM 783 C C . LEU A 1 112 ? -9.722 2.736 -0.331 1.00 98.12 112 LEU A C 1
ATOM 785 O O . LEU A 1 112 ? -8.805 2.514 -1.119 1.00 98.12 112 LEU A O 1
ATOM 789 N N . ASP A 1 113 ? -10.999 2.682 -0.712 1.00 98.31 113 ASP A N 1
ATOM 790 C CA . ASP A 1 113 ? -11.411 2.351 -2.083 1.00 98.31 113 ASP A CA 1
ATOM 791 C C . ASP A 1 113 ? -10.839 3.329 -3.122 1.00 98.31 113 ASP A C 1
ATOM 793 O O . ASP A 1 113 ? -10.449 2.922 -4.220 1.00 98.31 113 ASP A O 1
ATOM 797 N N . GLN A 1 114 ? -10.747 4.619 -2.780 1.00 98.44 114 GLN A N 1
ATOM 798 C CA . GLN A 1 114 ? -10.171 5.632 -3.666 1.00 98.44 114 GLN A CA 1
ATOM 799 C C . GLN A 1 114 ? -8.662 5.429 -3.816 1.00 98.44 114 GLN A C 1
ATOM 801 O O . GLN A 1 114 ? -8.158 5.486 -4.939 1.00 98.44 114 GLN A O 1
ATOM 806 N N . ALA A 1 115 ? -7.955 5.126 -2.724 1.00 98.56 115 ALA A N 1
ATOM 807 C CA . ALA A 1 115 ? -6.532 4.798 -2.765 1.00 98.56 115 ALA A CA 1
ATOM 808 C C . ALA A 1 115 ? -6.261 3.521 -3.586 1.00 98.56 115 ALA A C 1
ATOM 810 O O . ALA A 1 115 ? -5.346 3.498 -4.411 1.00 98.56 115 ALA A O 1
ATOM 811 N N . ILE A 1 116 ? -7.095 2.482 -3.450 1.00 98.75 116 ILE A N 1
ATOM 812 C CA . ILE A 1 116 ? -6.999 1.245 -4.246 1.00 98.75 116 ILE A CA 1
ATOM 813 C C . ILE A 1 116 ? -7.243 1.526 -5.734 1.00 98.75 116 ILE A C 1
ATOM 815 O O . ILE A 1 116 ? -6.486 1.055 -6.590 1.00 98.75 116 ILE A O 1
ATOM 819 N N . ALA A 1 117 ? -8.265 2.319 -6.061 1.00 98.56 117 ALA A N 1
ATOM 820 C CA . ALA A 1 117 ? -8.550 2.708 -7.438 1.00 98.56 117 ALA A CA 1
ATOM 821 C C . ALA A 1 117 ? -7.401 3.531 -8.045 1.00 98.56 117 ALA A C 1
ATOM 823 O O . ALA A 1 117 ? -7.004 3.287 -9.189 1.00 98.56 117 ALA A O 1
ATOM 824 N N . ALA A 1 118 ? -6.823 4.455 -7.271 1.00 98.56 118 ALA A N 1
ATOM 825 C CA . ALA A 1 118 ? -5.652 5.227 -7.673 1.00 98.56 118 ALA A CA 1
ATOM 826 C C . ALA A 1 118 ? -4.428 4.324 -7.897 1.00 98.56 118 ALA A C 1
ATOM 828 O O . ALA A 1 118 ? -3.732 4.482 -8.903 1.00 98.56 118 ALA A O 1
ATOM 829 N N . MET A 1 119 ? -4.200 3.332 -7.027 1.00 98.62 119 MET A N 1
ATOM 830 C CA . MET A 1 119 ? -3.138 2.336 -7.193 1.00 98.62 119 MET A CA 1
ATOM 831 C C . MET A 1 119 ? -3.306 1.571 -8.510 1.00 98.62 119 MET A C 1
ATOM 833 O O . MET A 1 119 ? -2.351 1.460 -9.283 1.00 98.62 119 MET A O 1
ATOM 837 N N . LEU A 1 120 ? -4.517 1.087 -8.804 1.00 98.44 120 LEU A N 1
ATOM 838 C CA . LEU A 1 120 ? -4.811 0.357 -10.038 1.00 98.44 120 LEU A CA 1
ATOM 839 C C . LEU A 1 120 ? -4.591 1.219 -11.286 1.00 98.44 120 LEU A C 1
ATOM 841 O O . LEU A 1 120 ? -3.948 0.763 -12.232 1.00 98.44 120 LEU A O 1
ATOM 845 N N . ALA A 1 121 ? -5.114 2.448 -11.294 1.00 98.44 121 ALA A N 1
ATOM 846 C CA . ALA A 1 121 ? -4.928 3.381 -12.404 1.00 98.44 121 ALA A CA 1
ATOM 847 C C . ALA A 1 121 ? -3.436 3.664 -12.636 1.00 98.44 121 ALA A C 1
ATOM 849 O O . ALA A 1 121 ? -2.931 3.467 -13.739 1.00 98.44 121 ALA A O 1
ATOM 850 N N . THR A 1 122 ? -2.704 3.974 -11.565 1.00 98.31 122 THR A N 1
ATOM 851 C CA . THR A 1 122 ? -1.258 4.222 -11.623 1.00 98.31 122 THR A CA 1
ATOM 852 C C . THR A 1 122 ? -0.489 3.002 -12.135 1.00 98.31 122 THR A C 1
ATOM 854 O O . THR A 1 122 ? 0.418 3.134 -12.953 1.00 98.31 122 THR A O 1
ATOM 857 N N . GLY A 1 123 ? -0.865 1.793 -11.709 1.00 97.62 123 GLY A N 1
ATOM 858 C CA . GLY A 1 123 ? -0.260 0.550 -12.188 1.00 97.62 123 GLY A CA 1
ATOM 859 C C . GLY A 1 123 ? -0.522 0.284 -13.675 1.00 97.62 123 GLY A C 1
ATOM 860 O O . GLY A 1 123 ? 0.360 -0.216 -14.377 1.00 97.62 123 GLY A O 1
ATOM 861 N N . ARG A 1 124 ? -1.706 0.648 -14.186 1.00 97.31 124 ARG A N 1
ATOM 862 C CA . ARG A 1 124 ? -2.040 0.557 -15.620 1.00 97.31 124 ARG A CA 1
ATOM 863 C C . ARG A 1 124 ? -1.227 1.539 -16.459 1.00 97.31 124 ARG A C 1
ATOM 865 O O . ARG A 1 124 ? -0.738 1.146 -17.515 1.00 97.31 124 ARG A O 1
ATOM 872 N N . ASP A 1 125 ? -1.035 2.752 -15.955 1.00 97.50 125 ASP A N 1
ATOM 873 C CA . ASP A 1 125 ? -0.279 3.805 -16.642 1.00 97.50 125 ASP A CA 1
ATOM 874 C C . ASP A 1 125 ? 1.244 3.604 -16.538 1.00 97.50 125 ASP A C 1
ATOM 876 O O . ASP A 1 125 ? 2.018 4.146 -17.331 1.00 97.50 125 ASP A O 1
ATOM 880 N N . MET A 1 126 ? 1.699 2.792 -15.580 1.00 97.31 126 MET A N 1
ATOM 881 C CA . MET A 1 126 ? 3.112 2.480 -15.397 1.00 97.31 126 MET A CA 1
ATOM 882 C C . MET A 1 126 ? 3.669 1.714 -16.604 1.00 97.31 126 MET A C 1
ATOM 884 O O . MET A 1 126 ? 3.208 0.625 -16.956 1.00 97.31 126 MET A O 1
ATOM 888 N N . CYS A 1 127 ? 4.728 2.257 -17.212 1.00 95.38 127 CYS A N 1
ATOM 889 C CA . CYS A 1 127 ? 5.440 1.598 -18.306 1.00 95.38 127 CYS A CA 1
ATOM 890 C C . CYS A 1 127 ? 5.961 0.220 -17.870 1.00 95.38 127 CYS A C 1
ATOM 892 O O . CYS A 1 127 ? 6.535 0.086 -16.790 1.00 95.38 127 CYS A O 1
ATOM 894 N N . ALA A 1 128 ? 5.827 -0.783 -18.744 1.00 92.50 128 ALA A N 1
ATOM 895 C CA . ALA A 1 128 ? 6.204 -2.169 -18.457 1.00 92.50 128 ALA A CA 1
ATOM 896 C C . ALA A 1 128 ? 7.648 -2.325 -17.945 1.00 92.50 128 ALA A C 1
ATOM 898 O O . ALA A 1 128 ? 7.881 -3.117 -17.040 1.00 92.50 128 ALA A O 1
ATOM 899 N N . LYS A 1 129 ? 8.596 -1.517 -18.444 1.00 92.38 129 LYS A N 1
ATOM 900 C CA . LYS A 1 129 ? 10.011 -1.570 -18.030 1.00 92.38 129 LYS A CA 1
ATOM 901 C C . LYS A 1 129 ? 10.274 -1.152 -16.576 1.00 92.38 129 LYS A C 1
ATOM 903 O O . LYS A 1 129 ? 11.360 -1.401 -16.084 1.00 92.38 129 LYS A O 1
ATOM 908 N N . TYR A 1 130 ? 9.327 -0.462 -15.931 1.00 92.19 130 TYR A N 1
ATOM 909 C CA . TYR A 1 130 ? 9.409 -0.057 -14.518 1.00 92.19 130 TYR A CA 1
ATOM 910 C C . TYR A 1 130 ? 8.622 -0.994 -13.589 1.00 92.19 130 TYR A C 1
ATOM 912 O O . TYR A 1 130 ? 8.512 -0.751 -12.384 1.00 92.19 130 TYR A O 1
ATOM 920 N N . LYS A 1 131 ? 8.036 -2.048 -14.155 1.00 88.88 131 LYS A N 1
ATOM 921 C CA . LYS A 1 131 ? 7.509 -3.190 -13.411 1.00 88.88 131 LYS A CA 1
ATOM 922 C C . LYS A 1 131 ? 8.607 -4.241 -13.309 1.00 88.88 131 LYS A C 1
ATOM 924 O O . LYS A 1 131 ? 9.687 -4.042 -13.865 1.00 88.88 131 LYS A O 1
ATOM 929 N N . GLU A 1 132 ? 8.298 -5.338 -12.624 1.00 85.50 132 GLU A N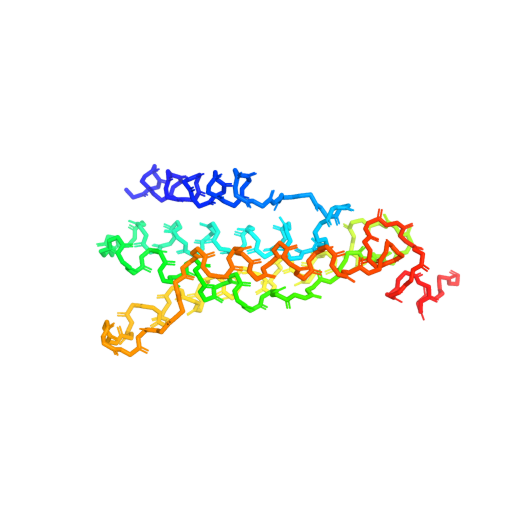 1
ATOM 930 C CA . GLU A 1 132 ? 9.185 -6.440 -12.219 1.00 85.50 132 GLU A CA 1
ATOM 931 C C . GLU A 1 132 ? 9.873 -7.160 -13.405 1.00 85.50 132 GLU A C 1
ATOM 933 O O . GLU A 1 132 ? 9.613 -8.315 -13.722 1.00 85.50 132 GLU A O 1
ATOM 938 N N . THR A 1 133 ? 10.726 -6.428 -14.118 1.00 84.44 133 THR A N 1
ATOM 939 C CA . THR A 1 133 ? 11.348 -6.805 -15.395 1.00 84.44 133 THR A CA 1
ATOM 940 C C . THR A 1 133 ? 12.851 -6.564 -15.396 1.00 84.44 133 THR A C 1
ATOM 942 O O . THR A 1 133 ? 13.548 -7.163 -16.212 1.00 84.44 133 THR A O 1
ATOM 945 N N . SER A 1 134 ? 13.362 -5.710 -14.498 1.00 84.88 134 SER A N 1
ATOM 946 C CA . SER A 1 134 ? 14.785 -5.340 -14.425 1.00 84.88 134 SER A CA 1
ATOM 947 C C . SER A 1 134 ? 15.301 -4.590 -15.657 1.00 84.88 134 SER A C 1
ATOM 949 O O . SER A 1 134 ? 16.483 -4.664 -15.987 1.00 84.88 134 SER A O 1
ATOM 951 N N . GLN A 1 135 ? 14.413 -3.887 -16.367 1.00 88.44 135 GLN A N 1
ATOM 952 C CA . GLN A 1 135 ? 14.708 -3.224 -17.644 1.00 88.44 135 GLN A CA 1
ATOM 953 C C . GLN A 1 135 ? 14.772 -1.691 -17.554 1.00 88.44 135 GLN A C 1
ATOM 955 O O . GLN A 1 135 ? 14.978 -1.026 -18.575 1.00 88.44 135 GLN A O 1
ATOM 960 N N . GLY A 1 136 ? 14.605 -1.098 -16.373 1.00 90.62 136 GLY A N 1
ATOM 961 C CA . GLY A 1 136 ? 14.662 0.348 -16.185 1.00 90.62 136 GLY A CA 1
ATOM 962 C C . GLY A 1 136 ? 15.231 0.750 -14.824 1.00 90.62 136 GLY A C 1
ATOM 963 O O . GLY A 1 136 ? 16.085 0.070 -14.256 1.00 90.62 136 GLY A O 1
ATOM 964 N N . GLY A 1 137 ? 14.719 1.869 -14.299 1.00 89.94 137 GLY A N 1
ATOM 965 C CA . GLY A 1 137 ? 14.802 2.202 -12.876 1.00 89.94 137 GLY A CA 1
ATOM 966 C C . GLY A 1 137 ? 16.190 2.041 -12.256 1.00 89.94 137 GLY A C 1
ATOM 967 O O . GLY A 1 137 ? 17.204 2.410 -12.852 1.00 89.94 137 GLY A O 1
ATOM 968 N N . LEU A 1 138 ? 16.225 1.507 -11.033 1.00 88.69 138 LEU A N 1
ATOM 969 C CA . LEU A 1 138 ? 17.477 1.219 -10.331 1.00 88.69 138 LEU A CA 1
ATOM 970 C C . LEU A 1 138 ? 18.240 0.062 -10.986 1.00 88.69 138 LEU A C 1
ATOM 972 O O . LEU A 1 138 ? 19.468 0.101 -10.991 1.00 88.69 138 LEU A O 1
ATOM 976 N N . ALA A 1 139 ? 17.531 -0.911 -11.568 1.00 90.12 139 ALA A N 1
ATOM 977 C CA . ALA A 1 139 ? 18.118 -2.084 -12.209 1.00 90.12 139 ALA A CA 1
ATOM 978 C C . ALA A 1 139 ? 19.173 -1.741 -13.268 1.00 90.12 139 ALA A C 1
ATOM 980 O O . ALA A 1 139 ? 20.228 -2.368 -13.295 1.00 90.12 139 ALA A O 1
ATOM 981 N N . VAL A 1 140 ? 18.918 -0.726 -14.099 1.00 89.88 140 VAL A N 1
ATOM 982 C CA . VAL A 1 140 ? 19.851 -0.293 -15.157 1.00 89.88 140 VAL A CA 1
ATOM 983 C C . VAL A 1 140 ? 20.726 0.893 -14.750 1.00 89.88 140 VAL A C 1
ATOM 985 O O . VAL A 1 140 ? 21.701 1.194 -15.433 1.00 89.88 140 VAL A O 1
ATOM 988 N N . SER A 1 141 ? 20.378 1.588 -13.661 1.00 87.50 141 SER A N 1
ATOM 989 C CA . SER A 1 141 ? 21.121 2.768 -13.191 1.00 87.50 141 SER A CA 1
ATOM 990 C C . SER A 1 141 ? 22.314 2.405 -12.305 1.00 87.50 141 SER A C 1
ATOM 992 O O . SER A 1 141 ? 23.242 3.201 -12.177 1.00 87.50 141 SER A O 1
ATOM 994 N N . VAL A 1 142 ? 22.297 1.221 -11.687 1.00 83.94 142 VAL A N 1
ATOM 995 C CA . VAL A 1 142 ? 23.383 0.720 -10.841 1.00 83.94 142 VAL A CA 1
ATOM 996 C C . VAL A 1 142 ? 24.072 -0.433 -11.563 1.00 83.94 142 VAL A C 1
ATOM 998 O O . VAL A 1 142 ? 23.585 -1.559 -11.570 1.00 83.94 142 VAL A O 1
ATOM 1001 N N . THR A 1 143 ? 25.218 -0.159 -12.184 1.00 67.38 143 THR A N 1
ATOM 1002 C CA . THR A 1 143 ? 26.056 -1.199 -12.791 1.00 67.38 143 THR A CA 1
ATOM 1003 C C . THR A 1 143 ? 26.804 -1.963 -11.705 1.00 67.38 143 THR A C 1
ATOM 1005 O O . THR A 1 143 ? 27.631 -1.382 -11.002 1.00 67.38 143 THR A O 1
ATOM 1008 N N . SER A 1 144 ? 26.541 -3.262 -11.587 1.00 61.53 144 SER A N 1
ATOM 1009 C CA . SER A 1 144 ? 27.402 -4.192 -10.856 1.00 61.53 144 SER A CA 1
ATOM 1010 C C . SER A 1 144 ? 28.757 -4.273 -11.563 1.00 61.53 144 SER A C 1
ATOM 1012 O O . SER A 1 144 ? 28.805 -4.658 -12.734 1.00 61.53 144 SER A O 1
ATOM 1014 N N . CYS A 1 145 ? 29.824 -3.860 -10.881 1.00 55.25 145 CYS A N 1
ATOM 1015 C CA . CYS A 1 145 ? 31.198 -4.138 -11.287 1.00 55.25 145 CYS A CA 1
ATOM 1016 C C . CYS A 1 145 ? 31.600 -5.577 -10.950 1.00 55.25 145 CYS A C 1
ATOM 1018 O O . CYS A 1 145 ? 31.091 -6.120 -9.942 1.00 55.25 145 CYS A O 1
#

Sequence (145 aa):
ALLDGLLAAAAVGFLVKHNATIAGAEGGCQAEIGVASAMAAAMLAQAEGCAPRVVEHAAEIALEHHLGMTCDPVGGYVQIPCIERNAMGAVKAYTAYIISSDEPPAQHKVGLDQAIAAMLATGRDMCAKYKETSQGGLAVSVTSC

Secondary structure (DSSP, 8-state):
-HHHHHHHHHHHHHHHHHHS---HHHH-GGGTHHHHHHHHHHHHHHHTT--HHHHHHHHHHHHHTTTT-----GGG-SSTTHHHHHHHHHHHHHHHHHHHHHS-TTT----HHHHHHHHHHHHHHS-GGGSTTSSSHHHHHS---

Foldseek 3Di:
DQVQLQVLLVVLLCVLVVLANLALLQQNCLSPLLSNLLSLLLSVCVVVPHDVQLSQQLSQQSSLVCALHFHAAAVLDCVVPNVVSNVVSNVSSVVSSVCSRPDDPVPDDAGSSNSSVSSRVSSNVDDSCRGSPNNDDPHVVDDDD